Protein AF-A0A9D6JBA9-F1 (afdb_monomer_lite)

Radius of gyration: 21.26 Å; chains: 1; bounding box: 35×34×55 Å

Structure (mmCIF, N/CA/C/O backbone):
data_AF-A0A9D6JBA9-F1
#
_entry.id   AF-A0A9D6JBA9-F1
#
loop_
_atom_site.group_PDB
_atom_site.id
_atom_site.type_symbol
_atom_site.label_atom_id
_atom_site.label_alt_id
_atom_site.label_comp_id
_atom_site.label_asym_id
_atom_site.label_entity_id
_atom_site.label_seq_id
_atom_site.pdbx_PDB_ins_code
_atom_site.Cartn_x
_atom_site.Cartn_y
_atom_site.Cartn_z
_atom_site.occupancy
_atom_site.B_iso_or_equiv
_atom_site.auth_seq_id
_atom_site.auth_comp_id
_atom_site.auth_asym_id
_atom_site.auth_atom_id
_atom_site.pdbx_PDB_model_num
ATOM 1 N N . MET A 1 1 ? -9.030 -18.982 -8.174 1.00 50.75 1 MET A N 1
ATOM 2 C CA . MET A 1 1 ? -8.032 -17.913 -7.948 1.00 50.75 1 MET A CA 1
ATOM 3 C C . MET A 1 1 ? -7.287 -17.732 -9.251 1.00 50.75 1 MET A C 1
ATOM 5 O O . MET A 1 1 ? -6.287 -18.405 -9.482 1.00 50.75 1 MET A O 1
ATOM 9 N N . ASP A 1 2 ? -7.822 -16.882 -10.122 1.00 57.91 2 ASP A N 1
ATOM 10 C CA . ASP A 1 2 ? -7.213 -16.601 -11.417 1.00 57.91 2 ASP A CA 1
ATOM 11 C C . ASP A 1 2 ? -5.912 -15.832 -11.203 1.00 57.91 2 ASP A C 1
ATOM 13 O O . ASP A 1 2 ? -5.892 -14.689 -10.747 1.00 57.91 2 ASP A O 1
ATOM 17 N N . TYR A 1 3 ? -4.799 -16.507 -11.465 1.00 63.72 3 TYR A N 1
ATOM 18 C CA . TYR A 1 3 ? -3.466 -15.943 -11.359 1.00 63.72 3 TYR A CA 1
ATOM 19 C C . TYR A 1 3 ? -3.001 -15.535 -12.750 1.00 63.72 3 TYR A C 1
ATOM 21 O O . TYR A 1 3 ? -2.851 -16.385 -13.626 1.00 63.72 3 TYR A O 1
ATOM 29 N N . LEU A 1 4 ? -2.726 -14.245 -12.954 1.00 65.75 4 LEU A N 1
ATOM 30 C CA . LEU A 1 4 ? -2.023 -13.812 -14.156 1.00 65.75 4 LEU A CA 1
ATOM 31 C C . LEU A 1 4 ? -0.575 -14.311 -14.075 1.00 65.75 4 LEU A C 1
ATOM 33 O O . LEU A 1 4 ? 0.166 -13.898 -13.176 1.00 65.75 4 LEU A O 1
ATOM 37 N N . PRO A 1 5 ? -0.135 -15.191 -14.991 1.00 69.00 5 PRO A N 1
ATOM 38 C CA . PRO A 1 5 ? 1.200 -15.746 -14.906 1.00 69.00 5 PRO A CA 1
ATOM 39 C C . PRO A 1 5 ? 2.242 -14.639 -15.082 1.00 69.00 5 PRO A C 1
ATOM 41 O O . PRO A 1 5 ? 2.221 -13.881 -16.055 1.00 69.00 5 PRO A O 1
ATOM 44 N N . ARG A 1 6 ? 3.207 -14.579 -14.151 1.00 66.00 6 ARG A N 1
ATOM 45 C CA . ARG A 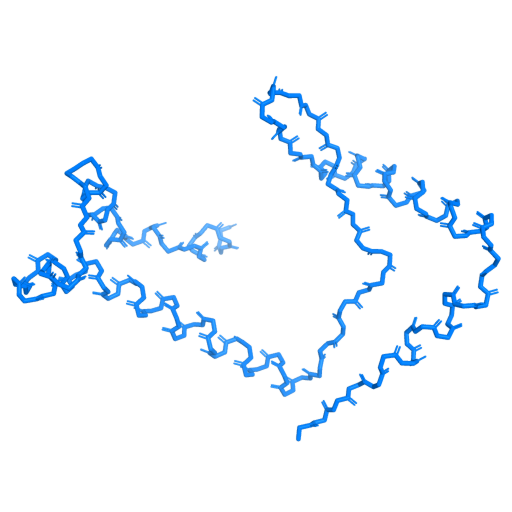1 6 ? 4.330 -13.616 -14.169 1.00 66.00 6 ARG A CA 1
ATOM 46 C C . ARG A 1 6 ? 5.050 -13.556 -15.520 1.00 66.00 6 ARG A C 1
ATOM 48 O O . ARG A 1 6 ? 5.523 -12.485 -15.903 1.00 66.00 6 ARG A O 1
ATOM 55 N N . SER A 1 7 ? 5.057 -14.672 -16.250 1.00 70.75 7 SER A N 1
ATOM 56 C CA . SER A 1 7 ? 5.661 -14.829 -17.572 1.00 70.75 7 SER A CA 1
ATOM 57 C C . SER A 1 7 ? 5.108 -13.874 -18.639 1.00 70.75 7 SER A C 1
ATOM 59 O O . SER A 1 7 ? 5.870 -13.481 -19.524 1.00 70.75 7 SER A O 1
ATOM 61 N N . LEU A 1 8 ? 3.841 -13.444 -18.556 1.00 73.31 8 LEU A N 1
ATOM 62 C CA . LEU A 1 8 ? 3.249 -12.490 -19.509 1.00 73.31 8 LEU A CA 1
ATOM 63 C C . LEU A 1 8 ? 3.937 -11.124 -19.463 1.00 73.31 8 LEU A C 1
ATOM 65 O O . LEU A 1 8 ? 4.165 -10.504 -20.497 1.00 73.31 8 LEU A O 1
ATOM 69 N N . LEU A 1 9 ? 4.319 -10.691 -18.266 1.00 73.38 9 LEU A N 1
ATOM 70 C CA . LEU A 1 9 ? 4.962 -9.401 -18.036 1.00 73.38 9 LEU A CA 1
ATOM 71 C C . LEU A 1 9 ? 6.494 -9.497 -18.076 1.00 73.38 9 LEU A C 1
ATOM 73 O O . LEU A 1 9 ? 7.171 -8.499 -18.303 1.00 73.38 9 LEU A O 1
ATOM 77 N N . ASP A 1 10 ? 7.052 -10.694 -17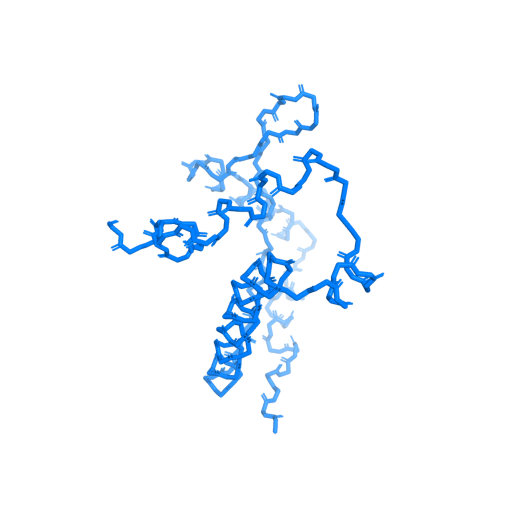.872 1.00 78.31 10 ASP A N 1
ATOM 78 C CA . ASP A 1 10 ? 8.498 -10.923 -17.962 1.00 78.31 10 ASP A CA 1
ATOM 79 C C . ASP A 1 10 ? 8.974 -11.050 -19.409 1.00 78.31 10 ASP A C 1
ATOM 81 O O . ASP A 1 10 ? 10.105 -10.682 -19.713 1.00 78.31 10 ASP A O 1
ATOM 85 N N . ARG A 1 11 ? 8.135 -11.565 -20.318 1.00 80.25 11 ARG A N 1
ATOM 86 C CA . ARG A 1 11 ? 8.498 -11.764 -21.731 1.00 80.25 11 ARG A CA 1
ATOM 87 C C . ARG A 1 11 ? 8.985 -10.480 -22.418 1.00 80.25 11 ARG A C 1
ATOM 89 O O . ARG A 1 11 ? 10.049 -10.541 -23.031 1.00 80.25 11 ARG A O 1
ATOM 96 N N . PRO A 1 12 ? 8.287 -9.332 -22.327 1.00 81.00 12 PRO A N 1
ATOM 97 C CA . PRO A 1 12 ? 8.764 -8.085 -22.922 1.00 81.00 12 PRO A CA 1
ATOM 98 C C . PRO A 1 12 ? 10.091 -7.614 -22.322 1.00 81.00 12 PRO A C 1
ATOM 100 O O . PRO A 1 12 ? 10.981 -7.213 -23.061 1.00 81.00 12 PRO A O 1
ATOM 103 N N . LEU A 1 13 ? 10.255 -7.721 -20.999 1.00 80.94 13 LEU A N 1
ATOM 104 C CA . LEU A 1 13 ? 11.474 -7.287 -20.311 1.00 80.94 13 LEU A CA 1
ATOM 105 C C . LEU A 1 13 ? 12.671 -8.192 -20.616 1.00 80.94 13 LEU A C 1
ATOM 107 O O . LEU A 1 13 ? 13.769 -7.692 -20.818 1.00 80.94 13 LEU A O 1
ATOM 111 N N . ARG A 1 14 ? 12.465 -9.509 -20.722 1.00 82.69 14 ARG A N 1
ATOM 112 C CA . ARG A 1 14 ? 13.508 -10.477 -21.108 1.00 82.69 14 ARG A CA 1
ATOM 113 C C . ARG A 1 14 ? 13.976 -10.314 -22.552 1.00 82.69 14 ARG A C 1
ATOM 115 O O . ARG A 1 14 ? 15.081 -10.730 -22.872 1.00 82.69 14 ARG A O 1
ATOM 122 N N . ARG A 1 15 ? 13.138 -9.745 -23.425 1.00 86.06 15 ARG A N 1
ATOM 123 C CA . ARG A 1 15 ? 13.518 -9.410 -24.806 1.00 86.06 15 ARG A CA 1
ATOM 124 C C . ARG A 1 15 ? 14.416 -8.176 -24.882 1.00 86.06 15 ARG A C 1
ATOM 126 O O . ARG A 1 15 ? 15.059 -7.973 -25.906 1.00 86.06 15 ARG A O 1
ATOM 133 N N . LEU A 1 16 ? 14.460 -7.354 -23.833 1.00 85.19 16 LEU A N 1
ATOM 134 C CA . LEU A 1 16 ? 15.370 -6.219 -23.767 1.00 85.19 16 LEU A CA 1
ATOM 135 C C . LEU A 1 16 ? 16.764 -6.702 -23.359 1.00 85.19 16 LEU A C 1
ATOM 137 O O . LEU A 1 16 ? 16.929 -7.426 -22.378 1.00 85.19 16 LEU A O 1
ATOM 141 N N . GLY A 1 17 ? 17.782 -6.263 -24.096 1.00 88.38 17 GLY A N 1
ATOM 142 C CA . GLY A 1 17 ? 19.169 -6.409 -23.665 1.00 88.38 17 GLY A CA 1
ATOM 143 C C . GLY A 1 17 ? 19.466 -5.557 -22.424 1.00 88.38 17 GLY A C 1
ATOM 144 O O . GLY A 1 17 ? 18.743 -4.609 -22.110 1.00 88.38 17 GLY A O 1
ATOM 145 N N . ARG A 1 18 ? 20.575 -5.857 -21.736 1.00 89.50 18 ARG A N 1
ATOM 146 C CA . ARG A 1 18 ? 20.989 -5.155 -20.506 1.00 89.50 18 ARG A CA 1
ATOM 147 C C . ARG A 1 18 ? 21.057 -3.632 -20.672 1.00 89.50 18 ARG A C 1
ATOM 149 O O . ARG A 1 18 ? 20.588 -2.919 -19.793 1.00 89.50 18 ARG A O 1
ATOM 156 N N . ALA A 1 19 ? 21.611 -3.148 -21.785 1.00 93.00 19 ALA A N 1
ATOM 157 C CA . ALA A 1 19 ? 21.714 -1.714 -22.068 1.00 93.00 19 ALA A CA 1
ATOM 158 C C . ALA A 1 19 ? 20.327 -1.052 -22.140 1.00 93.00 19 ALA A C 1
ATOM 160 O O . ALA A 1 19 ? 20.045 -0.129 -21.385 1.00 93.00 19 ALA A O 1
ATOM 161 N N . ALA A 1 20 ? 19.416 -1.622 -22.932 1.00 91.12 20 ALA A N 1
ATOM 162 C CA . ALA A 1 20 ? 18.053 -1.114 -23.060 1.00 91.12 20 ALA A CA 1
ATOM 163 C C . ALA A 1 20 ? 17.281 -1.129 -21.728 1.00 91.12 20 ALA A C 1
ATOM 165 O O . ALA A 1 20 ? 16.459 -0.250 -21.483 1.00 91.12 20 ALA A O 1
ATOM 166 N N . LEU A 1 21 ? 17.535 -2.105 -20.848 1.00 89.31 21 LEU A N 1
ATOM 167 C CA . LEU A 1 21 ? 16.921 -2.136 -19.518 1.00 89.31 21 LEU A CA 1
ATOM 168 C C . LEU A 1 21 ? 17.433 -0.995 -18.624 1.00 89.31 21 LEU A C 1
ATOM 170 O O . LEU A 1 21 ? 16.635 -0.352 -17.942 1.00 89.31 21 LEU A O 1
ATOM 174 N N . LEU A 1 22 ? 18.742 -0.727 -18.646 1.00 90.56 22 LEU A N 1
ATOM 175 C CA . LEU A 1 22 ? 19.350 0.385 -17.909 1.00 90.56 22 LEU A CA 1
ATOM 176 C C . LEU A 1 22 ? 18.823 1.735 -18.403 1.00 90.56 22 LEU A C 1
ATOM 178 O O . LEU A 1 22 ? 18.444 2.574 -17.587 1.00 90.56 22 LEU A O 1
ATOM 182 N N . ASP A 1 23 ? 18.697 1.910 -19.718 1.00 93.44 23 ASP A N 1
ATOM 183 C CA . ASP A 1 23 ? 18.143 3.134 -20.301 1.00 93.44 23 ASP A CA 1
ATOM 184 C C . ASP A 1 23 ? 16.702 3.374 -19.835 1.00 93.44 23 ASP A C 1
ATOM 186 O O . ASP A 1 23 ? 16.327 4.492 -19.479 1.00 93.44 23 ASP A O 1
ATOM 190 N N . ARG A 1 24 ? 15.888 2.312 -19.755 1.00 90.81 24 ARG A N 1
ATOM 191 C CA . ARG A 1 24 ? 14.514 2.402 -19.237 1.00 90.81 24 ARG A CA 1
ATOM 192 C C . ARG A 1 24 ? 14.471 2.723 -17.745 1.00 90.81 24 ARG A C 1
ATOM 194 O O . ARG A 1 24 ? 13.614 3.507 -17.341 1.00 90.81 24 ARG A O 1
ATOM 201 N N . LEU A 1 25 ? 15.388 2.177 -16.941 1.00 89.25 25 LEU A N 1
ATOM 202 C CA . LEU A 1 25 ? 15.526 2.538 -15.523 1.00 89.25 25 LEU A CA 1
ATOM 203 C C . LEU A 1 25 ? 15.860 4.023 -15.355 1.00 89.25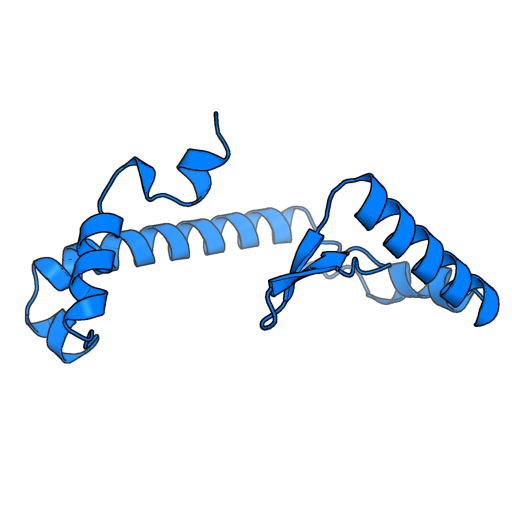 25 LEU A C 1
ATOM 205 O O . LEU A 1 25 ? 15.232 4.706 -14.546 1.00 89.25 25 LEU A O 1
ATOM 209 N N . HIS A 1 26 ? 16.810 4.539 -16.136 1.00 90.88 26 HIS A N 1
ATOM 210 C CA . HIS A 1 26 ? 17.178 5.954 -16.101 1.00 90.88 26 HIS A CA 1
ATOM 211 C C . HIS A 1 26 ? 16.024 6.855 -16.543 1.00 90.88 26 HIS A C 1
ATOM 213 O O . HIS A 1 26 ? 15.705 7.819 -15.849 1.00 90.88 26 HIS A O 1
ATOM 219 N N . ALA A 1 27 ? 15.339 6.503 -17.634 1.00 91.12 27 ALA A N 1
ATOM 220 C CA . ALA A 1 27 ? 14.177 7.245 -18.112 1.00 91.12 27 ALA A CA 1
ATOM 221 C C . ALA A 1 27 ? 13.045 7.286 -17.071 1.00 91.12 27 ALA A C 1
ATOM 223 O O . ALA A 1 27 ? 12.436 8.333 -16.860 1.00 91.12 27 ALA A O 1
ATOM 224 N N . MET A 1 28 ? 12.784 6.173 -16.378 1.00 90.06 28 MET A N 1
ATOM 225 C CA . MET A 1 28 ? 11.774 6.122 -15.317 1.00 90.06 28 MET A CA 1
ATOM 226 C C . MET A 1 28 ? 12.149 6.965 -14.101 1.00 90.06 28 MET A C 1
ATOM 228 O O . MET A 1 28 ? 11.289 7.672 -13.582 1.00 90.06 28 MET A O 1
ATOM 232 N N . ARG A 1 29 ? 13.418 6.951 -13.675 1.00 88.69 29 ARG A N 1
ATOM 233 C CA . ARG A 1 29 ? 13.901 7.826 -12.594 1.00 88.69 29 ARG A CA 1
ATOM 234 C C . ARG A 1 29 ? 13.785 9.305 -12.963 1.00 88.69 29 ARG A C 1
ATOM 236 O O . ARG A 1 29 ? 13.302 10.089 -12.154 1.00 88.69 29 ARG A O 1
ATOM 243 N N . ALA A 1 30 ? 14.162 9.676 -14.186 1.00 89.12 30 ALA A N 1
ATOM 244 C CA . ALA A 1 30 ? 14.021 11.048 -14.669 1.00 89.12 30 ALA A CA 1
ATOM 245 C C . ALA A 1 30 ? 12.546 11.482 -14.712 1.00 89.12 30 ALA A C 1
ATOM 247 O O . ALA A 1 30 ? 12.203 12.575 -14.268 1.00 89.12 30 ALA A O 1
ATOM 248 N N . LEU A 1 31 ? 11.650 10.606 -15.182 1.00 90.19 31 LEU A N 1
ATOM 249 C CA . LEU A 1 31 ? 10.214 10.880 -15.189 1.00 90.19 31 LEU A CA 1
ATOM 250 C C . LEU A 1 31 ? 9.648 11.029 -13.770 1.00 90.19 31 LEU A C 1
ATOM 252 O O . LEU A 1 31 ? 8.839 11.924 -13.539 1.00 90.19 31 LEU A O 1
ATOM 256 N N . ALA A 1 32 ? 10.064 10.175 -12.831 1.00 88.88 32 ALA A N 1
ATOM 257 C CA . ALA A 1 32 ? 9.668 10.267 -11.427 1.00 88.88 32 ALA A CA 1
ATOM 258 C C . ALA A 1 32 ? 10.045 11.636 -10.842 1.00 88.88 32 ALA A C 1
ATOM 260 O O . ALA A 1 32 ? 9.218 12.282 -10.198 1.00 88.88 32 ALA A O 1
ATOM 261 N N . ASP A 1 33 ? 11.256 12.108 -11.144 1.00 87.00 33 ASP A N 1
ATOM 262 C CA . ASP A 1 33 ? 11.751 13.401 -10.683 1.00 87.00 33 ASP A CA 1
ATOM 263 C C . ASP A 1 33 ? 10.942 14.578 -11.254 1.00 87.00 33 ASP A C 1
ATOM 265 O O . ASP A 1 33 ? 10.457 15.423 -10.501 1.00 87.00 33 ASP A O 1
ATOM 269 N N . VAL A 1 34 ? 10.694 14.579 -12.570 1.00 89.94 34 VAL A N 1
ATOM 270 C CA . VAL A 1 34 ? 9.868 15.596 -13.252 1.00 89.94 34 VAL A CA 1
ATOM 271 C C . VAL A 1 34 ? 8.430 15.609 -12.726 1.00 89.94 34 VAL A C 1
ATOM 273 O O . VAL A 1 34 ? 7.802 16.663 -12.651 1.00 89.94 34 VAL A O 1
ATOM 276 N N . ARG A 1 35 ? 7.888 14.447 -12.344 1.00 90.00 35 ARG A N 1
ATOM 277 C CA . ARG A 1 35 ? 6.537 14.316 -11.776 1.00 90.00 35 ARG A CA 1
ATOM 278 C C . ARG A 1 35 ? 6.474 14.607 -10.275 1.00 90.00 35 ARG A C 1
ATOM 280 O O . ARG A 1 35 ? 5.414 14.426 -9.683 1.00 90.00 35 ARG A O 1
ATOM 287 N N . GLY A 1 36 ? 7.575 15.044 -9.662 1.00 91.00 36 GLY A N 1
ATOM 288 C CA . GLY A 1 36 ? 7.620 15.383 -8.241 1.00 91.00 36 GLY A CA 1
ATOM 289 C C . GLY A 1 36 ? 7.505 14.174 -7.313 1.00 91.00 36 GLY A C 1
ATOM 290 O O . GLY A 1 36 ? 7.187 14.339 -6.138 1.00 91.00 36 GLY A O 1
ATOM 291 N N . MET A 1 37 ? 7.770 12.960 -7.804 1.00 90.62 37 MET A N 1
ATOM 292 C CA . MET A 1 37 ? 7.796 11.754 -6.975 1.00 90.62 37 MET A CA 1
ATOM 293 C C . MET A 1 37 ? 9.097 11.723 -6.175 1.00 90.62 37 MET A C 1
ATOM 295 O O . MET A 1 37 ? 10.052 11.035 -6.532 1.00 90.62 37 MET A O 1
ATOM 299 N N . ARG A 1 38 ? 9.146 12.521 -5.109 1.00 91.94 38 ARG A N 1
ATOM 300 C CA . ARG A 1 38 ? 10.311 12.692 -4.240 1.00 91.94 38 ARG A CA 1
ATOM 301 C C . ARG A 1 38 ? 9.969 12.335 -2.797 1.00 91.94 38 ARG A C 1
ATOM 303 O O . ARG A 1 38 ? 8.854 12.572 -2.344 1.00 91.94 38 ARG A O 1
ATOM 310 N N . TYR A 1 39 ? 10.943 11.802 -2.073 1.00 91.44 39 TYR A N 1
ATOM 311 C CA . TYR A 1 39 ? 10.889 11.598 -0.626 1.00 91.44 39 TYR A CA 1
ATOM 312 C C . TYR A 1 39 ? 12.139 12.201 0.029 1.00 91.44 39 TYR A C 1
ATOM 314 O O . TYR A 1 39 ? 13.137 12.445 -0.652 1.00 91.44 39 TYR A O 1
ATOM 322 N N . LEU A 1 40 ? 12.079 12.472 1.332 1.00 93.25 40 LEU A N 1
ATOM 323 C CA . LEU A 1 40 ? 13.252 12.865 2.115 1.00 93.25 40 LEU A CA 1
ATOM 324 C C . LEU A 1 40 ? 13.873 11.609 2.724 1.00 93.25 40 LEU A C 1
ATOM 326 O O . LEU A 1 40 ? 13.162 10.820 3.344 1.00 93.25 40 LEU A O 1
ATOM 330 N N . ASP A 1 41 ? 15.175 11.412 2.516 1.00 92.31 41 ASP A N 1
ATOM 331 C CA . ASP A 1 41 ? 15.916 10.355 3.208 1.00 92.31 41 ASP A CA 1
ATOM 332 C C . ASP A 1 41 ? 16.155 10.709 4.687 1.00 92.31 41 ASP A C 1
ATOM 334 O O . ASP A 1 41 ? 15.855 11.817 5.133 1.00 92.31 41 ASP A O 1
ATOM 338 N N . ASP A 1 42 ? 16.723 9.776 5.452 1.00 93.06 42 ASP A N 1
ATOM 339 C CA . ASP A 1 42 ? 16.990 9.969 6.886 1.00 93.06 42 ASP A CA 1
ATOM 340 C C . ASP A 1 42 ? 17.959 11.133 7.173 1.00 93.06 42 ASP A C 1
ATOM 342 O O . ASP A 1 42 ? 18.004 11.650 8.287 1.00 93.06 42 ASP A O 1
ATOM 346 N N . ALA A 1 43 ? 18.722 11.577 6.168 1.00 95.94 43 ALA A N 1
ATOM 347 C CA . ALA A 1 43 ? 19.597 12.746 6.242 1.00 95.94 43 ALA A CA 1
ATOM 348 C C . ALA A 1 43 ? 18.909 14.038 5.752 1.00 95.94 43 ALA A C 1
ATOM 350 O O . ALA A 1 43 ? 19.572 15.060 5.576 1.00 95.94 43 ALA A O 1
ATOM 351 N N . GLY A 1 44 ? 17.598 14.001 5.494 1.00 93.38 44 GLY A N 1
ATOM 352 C CA . GLY A 1 44 ? 16.800 15.137 5.038 1.00 93.38 44 GLY A CA 1
ATOM 353 C C . GLY A 1 44 ? 17.001 15.506 3.567 1.00 93.38 44 GLY A C 1
ATOM 354 O O . GLY A 1 44 ? 16.608 16.596 3.153 1.00 93.38 44 GLY A O 1
ATOM 355 N N . ARG A 1 45 ? 17.616 14.640 2.753 1.00 95.00 45 ARG A N 1
ATOM 356 C CA . ARG A 1 45 ? 17.884 14.933 1.337 1.00 95.00 45 ARG A CA 1
ATOM 357 C C . ARG A 1 45 ? 16.741 14.454 0.457 1.00 95.00 45 ARG A C 1
ATOM 359 O O . ARG A 1 45 ? 16.292 13.316 0.582 1.00 95.00 45 ARG A O 1
ATOM 366 N N . ALA A 1 46 ? 16.336 15.294 -0.493 1.00 91.81 46 ALA A N 1
ATOM 367 C CA . ALA A 1 46 ? 15.361 14.916 -1.506 1.00 91.81 46 ALA A CA 1
ATOM 368 C C . ALA A 1 46 ? 15.934 13.841 -2.443 1.00 91.81 46 ALA A C 1
ATOM 370 O O . ALA A 1 46 ? 16.986 14.028 -3.056 1.00 91.81 46 ALA A O 1
ATOM 371 N N . ARG A 1 47 ? 15.218 12.725 -2.575 1.00 91.06 47 ARG A N 1
ATOM 372 C CA . ARG A 1 47 ? 15.522 11.629 -3.499 1.00 91.06 47 ARG A CA 1
ATOM 373 C C . ARG A 1 47 ? 14.295 11.293 -4.333 1.00 91.06 47 ARG A C 1
ATOM 375 O O . ARG A 1 47 ? 13.177 11.342 -3.827 1.00 91.06 47 ARG A O 1
ATOM 382 N N . ALA A 1 48 ? 14.498 10.930 -5.597 1.00 90.62 48 ALA A N 1
ATOM 383 C CA . ALA A 1 48 ? 13.419 10.417 -6.434 1.00 90.62 48 ALA A CA 1
ATOM 384 C C . ALA A 1 48 ? 12.971 9.035 -5.931 1.00 90.62 48 ALA A C 1
ATOM 386 O O . ALA A 1 48 ? 13.802 8.189 -5.596 1.00 90.62 48 ALA A O 1
ATOM 387 N N . ILE A 1 49 ? 11.660 8.809 -5.882 1.00 89.75 49 ILE A N 1
ATOM 388 C CA . ILE A 1 49 ? 11.073 7.513 -5.544 1.00 89.75 49 ILE A CA 1
ATOM 389 C C . ILE A 1 49 ? 11.385 6.534 -6.678 1.00 89.75 49 ILE A C 1
ATOM 391 O O . ILE A 1 49 ? 11.147 6.822 -7.853 1.00 89.75 49 ILE A O 1
ATOM 395 N N . GLU A 1 50 ? 11.909 5.360 -6.332 1.00 87.62 50 GLU A N 1
ATOM 396 C CA . GLU A 1 50 ? 12.165 4.314 -7.315 1.00 87.62 50 GLU A CA 1
ATOM 397 C C . GLU A 1 50 ? 10.857 3.642 -7.737 1.00 87.62 50 GLU A C 1
ATOM 399 O O . GLU A 1 50 ? 10.169 3.003 -6.941 1.00 87.62 50 GLU A O 1
ATOM 404 N N . ILE A 1 51 ? 10.516 3.779 -9.018 1.00 85.81 51 ILE A N 1
ATOM 405 C CA . ILE A 1 51 ? 9.328 3.161 -9.604 1.00 85.81 51 ILE A CA 1
ATOM 406 C C . ILE A 1 51 ? 9.734 1.837 -10.245 1.00 85.81 51 ILE A C 1
ATOM 408 O O . ILE A 1 51 ? 10.669 1.774 -11.047 1.00 85.81 51 ILE A O 1
ATOM 412 N N . ALA A 1 52 ? 9.006 0.771 -9.921 1.00 84.81 52 ALA A N 1
ATOM 413 C CA . ALA A 1 52 ? 9.189 -0.513 -10.578 1.00 84.81 52 ALA A CA 1
ATOM 414 C C . ALA A 1 52 ? 8.889 -0.396 -12.083 1.00 84.81 52 ALA A C 1
ATOM 416 O O . ALA A 1 52 ? 7.817 0.054 -12.479 1.00 84.81 52 ALA A O 1
ATOM 417 N N . LEU A 1 53 ? 9.800 -0.887 -12.930 1.00 83.81 53 LEU A N 1
ATOM 418 C CA . LEU A 1 53 ? 9.602 -0.918 -14.390 1.00 83.81 53 LEU A CA 1
ATOM 419 C C . LEU A 1 53 ? 8.420 -1.783 -14.836 1.00 83.81 53 LEU A C 1
ATOM 421 O O . LEU A 1 53 ? 7.937 -1.657 -15.960 1.00 83.81 53 LEU A O 1
ATOM 425 N N . LYS A 1 54 ? 8.003 -2.710 -13.976 1.00 83.44 54 LYS A N 1
ATOM 426 C CA . LYS A 1 54 ? 6.934 -3.660 -14.234 1.00 83.44 54 LYS A CA 1
ATOM 427 C C . LYS A 1 54 ? 5.792 -3.400 -13.257 1.00 83.44 54 LYS A C 1
ATOM 429 O O . LYS A 1 54 ? 6.014 -3.539 -12.051 1.00 83.44 54 LYS A O 1
ATOM 434 N N . PRO A 1 55 ? 4.576 -3.102 -13.742 1.00 81.81 55 PRO A N 1
ATOM 435 C CA . PRO A 1 55 ? 3.430 -2.977 -12.863 1.00 81.81 55 PRO A CA 1
ATOM 436 C C . PRO A 1 55 ? 3.084 -4.334 -12.250 1.00 81.81 55 PRO A C 1
ATOM 438 O O . PRO A 1 55 ? 3.273 -5.395 -12.857 1.00 81.81 55 PRO A O 1
ATOM 441 N N . TRP A 1 56 ? 2.543 -4.293 -11.041 1.00 81.12 56 TRP A N 1
ATOM 442 C CA . TRP A 1 56 ? 1.887 -5.450 -10.453 1.00 81.12 56 TRP A CA 1
ATOM 443 C C . TRP A 1 56 ? 0.471 -5.487 -11.004 1.00 81.12 56 TRP A C 1
ATOM 445 O O . TRP A 1 56 ? -0.302 -4.556 -10.797 1.00 81.12 56 TRP A O 1
ATOM 455 N N . VAL A 1 57 ? 0.157 -6.534 -11.761 1.00 82.88 57 VAL A N 1
ATOM 456 C CA . VAL A 1 57 ? -1.160 -6.676 -12.378 1.00 82.88 57 VAL A CA 1
ATOM 457 C C . VAL A 1 57 ? -2.001 -7.591 -11.507 1.00 82.88 57 VAL A C 1
ATOM 459 O O . VAL A 1 57 ? -1.581 -8.699 -11.175 1.00 82.88 57 VAL A O 1
ATOM 462 N N . LEU A 1 58 ? -3.179 -7.098 -11.147 1.00 82.81 58 LEU A N 1
ATOM 463 C CA . LEU A 1 58 ? -4.194 -7.819 -10.395 1.00 82.81 58 LEU A CA 1
ATOM 464 C C . LEU A 1 58 ? -5.405 -8.031 -11.304 1.00 82.81 58 LEU A C 1
ATOM 466 O O . LEU A 1 58 ? -5.742 -7.154 -12.100 1.00 82.81 58 LEU A O 1
ATOM 470 N N . THR A 1 59 ? -6.053 -9.189 -11.199 1.00 86.06 59 THR A N 1
ATOM 471 C CA . THR A 1 59 ? -7.359 -9.406 -11.837 1.00 86.06 59 THR A CA 1
ATOM 472 C C . THR A 1 59 ? -8.433 -8.569 -11.137 1.00 86.06 59 THR A C 1
ATOM 474 O O . THR A 1 59 ? -8.253 -8.139 -9.996 1.00 86.06 59 THR A O 1
ATOM 477 N N . ASN A 1 60 ? -9.582 -8.357 -11.787 1.00 88.31 60 ASN A N 1
ATOM 478 C CA . ASN A 1 60 ? -10.695 -7.631 -11.165 1.00 88.31 60 ASN A CA 1
ATOM 479 C C . ASN A 1 60 ? -11.167 -8.304 -9.868 1.00 88.31 60 ASN A C 1
ATOM 481 O O . ASN A 1 60 ? -11.402 -7.621 -8.876 1.00 88.31 60 ASN A O 1
ATOM 485 N N . GLU A 1 61 ? -11.236 -9.637 -9.839 1.00 88.69 61 GLU A N 1
ATOM 486 C CA . GLU A 1 61 ? -11.577 -10.384 -8.622 1.00 88.69 61 GLU A CA 1
ATOM 487 C C . GLU A 1 61 ? -10.564 -10.131 -7.499 1.00 88.69 61 GLU A C 1
ATOM 489 O O . GLU A 1 61 ? -10.945 -9.854 -6.362 1.00 88.69 61 GLU A O 1
ATOM 494 N N . GLN A 1 62 ? -9.265 -10.153 -7.819 1.00 86.50 62 GLN A N 1
ATOM 495 C CA . GLN A 1 62 ? -8.204 -9.861 -6.853 1.00 86.50 62 GLN A CA 1
ATOM 496 C C . GLN A 1 62 ? -8.277 -8.421 -6.340 1.00 86.50 62 GLN A C 1
ATOM 498 O O . GLN A 1 62 ? -8.069 -8.197 -5.150 1.00 86.50 62 GLN A O 1
ATOM 503 N N . LEU A 1 63 ? -8.599 -7.454 -7.204 1.00 89.06 63 LEU A N 1
ATOM 504 C CA . LEU A 1 63 ? -8.798 -6.059 -6.806 1.00 89.06 63 LEU A CA 1
ATOM 505 C C . LEU A 1 63 ? -9.974 -5.909 -5.837 1.00 89.06 63 LEU A C 1
ATOM 507 O O . LEU A 1 63 ? -9.841 -5.215 -4.829 1.00 89.06 63 LEU A O 1
ATOM 511 N N . VAL A 1 64 ? -11.099 -6.581 -6.099 1.00 90.25 64 VAL A N 1
ATOM 512 C CA . VAL A 1 64 ? -12.276 -6.558 -5.214 1.00 90.25 64 VAL A CA 1
ATOM 513 C C . VAL A 1 64 ? -11.948 -7.173 -3.855 1.00 90.25 64 VAL A C 1
ATOM 515 O O . VAL A 1 64 ? -12.253 -6.575 -2.821 1.00 90.25 64 VAL A O 1
ATOM 518 N N . VAL A 1 65 ? -11.276 -8.326 -3.840 1.00 92.38 65 VAL A N 1
ATOM 519 C CA . VAL A 1 65 ? -10.842 -8.973 -2.594 1.00 92.38 65 VAL A CA 1
ATOM 520 C C . VAL A 1 65 ? -9.874 -8.075 -1.829 1.00 92.38 65 VAL A C 1
ATOM 522 O O . VAL A 1 65 ? -10.070 -7.843 -0.637 1.00 92.38 65 VAL A O 1
ATOM 525 N N . PHE A 1 66 ? -8.864 -7.519 -2.503 1.00 88.94 66 PHE A N 1
ATOM 526 C CA . PHE A 1 66 ? -7.897 -6.619 -1.880 1.00 88.94 66 PHE A CA 1
ATOM 527 C C . PHE A 1 66 ? -8.582 -5.390 -1.279 1.00 88.94 66 PHE A C 1
ATOM 529 O O . PHE A 1 66 ? -8.317 -5.043 -0.130 1.00 88.94 66 PHE A O 1
ATOM 536 N N . HIS A 1 67 ? -9.507 -4.768 -2.015 1.00 88.38 67 HIS A N 1
ATOM 537 C CA . HIS A 1 67 ? -10.288 -3.637 -1.522 1.00 88.38 67 HIS A CA 1
ATOM 538 C C . HIS A 1 67 ? -11.083 -4.004 -0.264 1.00 88.38 67 HIS A C 1
ATOM 540 O O . HIS A 1 67 ? -11.048 -3.268 0.722 1.00 88.38 67 HIS A O 1
ATOM 546 N N . HIS A 1 68 ? -11.769 -5.150 -0.274 1.00 91.62 68 HIS A N 1
ATOM 547 C CA . HIS A 1 68 ? -12.557 -5.598 0.869 1.00 91.62 68 HIS A CA 1
ATOM 548 C C . HIS A 1 68 ? -11.681 -5.855 2.100 1.00 91.62 68 HIS A C 1
ATOM 550 O O . HIS A 1 68 ? -11.979 -5.352 3.181 1.00 91.62 68 HIS A O 1
ATOM 556 N N . VAL A 1 69 ? -10.563 -6.568 1.931 1.00 92.50 69 VAL A N 1
ATOM 557 C CA . VAL A 1 69 ? -9.605 -6.837 3.013 1.00 92.50 69 VAL A CA 1
ATOM 558 C C . VAL A 1 69 ? -9.020 -5.537 3.562 1.00 92.50 69 VAL A C 1
ATOM 560 O O . VAL A 1 69 ? -9.021 -5.334 4.774 1.00 92.50 69 VAL A O 1
ATOM 563 N N . ALA A 1 70 ? -8.568 -4.632 2.691 1.00 88.94 70 ALA A N 1
ATOM 564 C CA . ALA A 1 70 ? -8.013 -3.346 3.100 1.00 88.94 70 ALA A CA 1
ATOM 565 C C . ALA A 1 70 ? -9.033 -2.519 3.894 1.00 88.94 70 ALA A C 1
ATOM 567 O O . ALA A 1 70 ? -8.686 -1.931 4.919 1.00 88.94 70 ALA A O 1
ATOM 568 N N . ARG A 1 71 ? -10.302 -2.516 3.465 1.00 87.88 71 ARG A N 1
ATOM 569 C CA . ARG A 1 71 ? -11.382 -1.823 4.172 1.00 87.88 71 ARG A CA 1
ATOM 570 C C . ARG A 1 71 ? -11.649 -2.438 5.543 1.00 87.88 71 ARG A C 1
ATOM 572 O O . ARG A 1 71 ? -11.683 -1.705 6.524 1.00 87.88 71 ARG A O 1
ATOM 579 N N . THR A 1 72 ? -11.756 -3.763 5.630 1.00 90.94 72 THR A N 1
ATOM 580 C CA . THR A 1 72 ? -11.962 -4.466 6.905 1.00 90.94 72 THR A CA 1
ATOM 581 C C . THR A 1 72 ? -10.817 -4.206 7.882 1.00 90.94 72 THR A C 1
ATOM 583 O O . THR A 1 72 ? -11.065 -3.936 9.055 1.00 90.94 72 THR A O 1
ATOM 586 N N . LEU A 1 73 ? -9.565 -4.224 7.412 1.00 89.00 73 LEU A N 1
ATOM 587 C CA . LEU A 1 73 ? -8.406 -3.902 8.249 1.00 89.00 73 LEU A CA 1
ATOM 588 C C . LEU A 1 73 ? -8.425 -2.443 8.716 1.00 89.00 73 LEU A C 1
ATOM 590 O O . LEU A 1 73 ? -8.182 -2.179 9.891 1.00 89.00 73 LEU A O 1
ATOM 594 N N . ALA A 1 74 ? -8.745 -1.498 7.830 1.00 84.44 74 ALA A N 1
ATOM 595 C CA . ALA A 1 74 ? -8.859 -0.089 8.193 1.00 84.44 74 ALA A CA 1
ATOM 596 C C . ALA A 1 74 ? -9.960 0.142 9.244 1.00 84.44 74 ALA A C 1
ATOM 598 O O . ALA A 1 74 ? -9.730 0.832 10.239 1.00 84.44 74 ALA A O 1
ATOM 599 N N . ASP A 1 75 ? -11.128 -0.476 9.065 1.00 85.50 75 ASP A N 1
ATOM 600 C CA . ASP A 1 75 ? -12.243 -0.392 10.011 1.00 85.50 75 ASP A CA 1
ATOM 601 C C . ASP A 1 75 ? -11.886 -1.033 11.362 1.00 85.50 75 ASP A C 1
ATOM 603 O O . ASP A 1 75 ? -12.174 -0.458 12.415 1.00 85.50 75 ASP A O 1
ATOM 607 N N . ALA A 1 76 ? -11.193 -2.177 11.352 1.00 86.19 76 ALA A N 1
ATOM 608 C CA . ALA A 1 76 ? -10.712 -2.840 12.561 1.00 86.19 76 ALA A CA 1
ATOM 609 C C . ALA A 1 76 ? -9.690 -1.983 13.326 1.00 86.19 76 ALA A C 1
ATOM 611 O O . ALA A 1 76 ? -9.795 -1.847 14.545 1.00 86.19 76 ALA A O 1
ATOM 612 N N . LEU A 1 77 ? -8.743 -1.349 12.626 1.00 83.44 77 LEU A N 1
ATOM 613 C CA . LEU A 1 77 ? -7.768 -0.438 13.237 1.00 83.44 77 LEU A CA 1
ATOM 614 C C . LEU A 1 77 ? -8.445 0.790 13.864 1.00 83.44 77 LEU A C 1
ATOM 616 O O . LEU A 1 77 ? -8.094 1.193 14.974 1.00 83.44 77 LEU A O 1
ATOM 620 N N . LEU A 1 78 ? -9.463 1.354 13.208 1.00 81.00 78 LEU A N 1
ATOM 621 C CA . LEU A 1 78 ? -10.258 2.452 13.771 1.00 81.00 78 LEU A CA 1
ATOM 622 C C . LEU A 1 78 ? -11.065 2.008 15.000 1.00 81.00 78 LEU A C 1
ATOM 624 O O . LEU A 1 78 ? -11.194 2.757 15.974 1.00 81.00 78 LEU A O 1
ATOM 628 N N . ALA A 1 79 ? -11.611 0.791 14.976 1.00 85.25 79 ALA A N 1
ATOM 629 C CA . ALA A 1 79 ? -12.324 0.221 16.112 1.00 85.25 79 ALA A CA 1
ATOM 630 C C . ALA A 1 79 ? -11.386 -0.049 17.297 1.00 85.25 79 ALA A C 1
ATOM 632 O O . ALA A 1 79 ? -11.774 0.202 18.440 1.00 85.25 79 ALA A O 1
ATOM 633 N N . LEU A 1 80 ? -10.147 -0.482 17.039 1.00 85.88 80 LEU A N 1
ATOM 634 C CA . LEU A 1 80 ? -9.150 -0.771 18.069 1.00 85.88 80 LEU A CA 1
ATOM 635 C C . LEU A 1 80 ? -8.888 0.440 18.969 1.00 85.88 80 LEU A C 1
ATOM 637 O O . LEU A 1 80 ? -8.869 0.286 20.185 1.00 85.88 80 LEU A O 1
ATOM 641 N N . ALA A 1 81 ? -8.777 1.647 18.409 1.00 82.69 81 ALA A N 1
ATOM 642 C CA . ALA A 1 81 ? -8.601 2.865 19.204 1.00 82.69 81 ALA A CA 1
ATOM 643 C C . ALA A 1 81 ? -9.752 3.079 20.208 1.00 82.69 81 ALA A C 1
ATOM 645 O O . ALA A 1 81 ? -9.529 3.387 21.382 1.00 82.69 81 ALA A O 1
ATOM 646 N N . ARG A 1 82 ? -10.999 2.849 19.771 1.00 82.81 82 ARG A N 1
ATOM 647 C CA . ARG A 1 82 ? -12.191 2.954 20.630 1.00 82.81 82 ARG A CA 1
ATOM 648 C C . ARG A 1 82 ? -12.232 1.849 21.684 1.00 82.81 82 ARG A C 1
ATOM 650 O O . ARG A 1 82 ? -12.599 2.117 22.827 1.00 82.81 82 ARG A O 1
ATOM 657 N N . LEU A 1 83 ? -11.872 0.624 21.304 1.00 87.88 83 LEU A N 1
ATOM 658 C CA . LEU A 1 83 ? -11.837 -0.531 22.201 1.00 87.88 83 LEU A CA 1
ATOM 659 C C . LEU A 1 83 ? -10.755 -0.373 23.271 1.00 87.88 83 LEU A C 1
ATOM 661 O O . LEU A 1 83 ? -11.057 -0.535 24.448 1.00 87.88 83 LEU A O 1
ATOM 665 N N . HIS A 1 84 ? -9.547 0.041 22.891 1.00 87.44 84 HIS A N 1
ATOM 666 C CA . HIS A 1 84 ? -8.451 0.330 23.816 1.00 87.44 84 HIS A CA 1
ATOM 667 C C . HIS A 1 84 ? -8.856 1.386 24.861 1.00 87.44 84 HIS A C 1
ATOM 669 O O . HIS A 1 84 ? -8.606 1.221 26.055 1.00 87.44 84 HIS A O 1
ATOM 675 N N . ALA A 1 85 ? -9.559 2.445 24.440 1.00 82.38 85 ALA A N 1
ATOM 676 C CA . ALA A 1 85 ? -10.041 3.482 25.354 1.00 82.38 85 ALA A CA 1
ATOM 677 C C . ALA A 1 85 ? -11.089 2.968 26.363 1.00 82.38 85 ALA A C 1
ATOM 679 O O . ALA A 1 85 ? -11.103 3.405 27.513 1.00 82.38 85 ALA A O 1
ATOM 680 N N . ARG A 1 86 ? -11.968 2.044 25.954 1.00 86.12 86 ARG A N 1
ATOM 681 C CA . ARG A 1 86 ? -13.143 1.630 26.744 1.00 86.12 86 ARG A CA 1
ATOM 682 C C . ARG A 1 86 ? -12.956 0.338 27.537 1.00 86.12 86 ARG A C 1
ATOM 684 O O . ARG A 1 86 ? -13.571 0.199 28.586 1.00 86.12 86 ARG A O 1
ATOM 691 N N . ALA A 1 87 ? -12.130 -0.592 27.065 1.00 90.69 87 ALA A N 1
ATOM 692 C CA . ALA A 1 87 ? -11.996 -1.929 27.635 1.00 90.69 87 ALA A CA 1
ATOM 693 C C . ALA A 1 87 ? -10.599 -2.132 28.254 1.00 90.69 87 ALA A C 1
ATOM 695 O O . ALA A 1 87 ? -9.621 -2.229 27.511 1.00 90.69 87 ALA A O 1
ATOM 696 N N . PRO A 1 88 ? -10.475 -2.232 29.593 1.00 88.31 88 PRO A N 1
ATOM 697 C CA . PRO A 1 88 ? -9.191 -2.463 30.262 1.00 88.31 88 PRO A CA 1
ATOM 698 C C . PRO A 1 88 ? -8.469 -3.726 29.774 1.00 88.31 88 PRO A C 1
ATOM 700 O O . PRO A 1 88 ? -7.281 -3.662 29.480 1.00 88.31 88 PRO A O 1
ATOM 703 N N . ALA A 1 89 ? -9.205 -4.824 29.560 1.00 92.19 89 ALA A N 1
ATOM 704 C CA . ALA A 1 89 ? -8.653 -6.084 29.050 1.00 92.19 89 ALA A CA 1
ATOM 705 C C . ALA A 1 89 ? -7.940 -5.928 27.691 1.00 92.19 89 ALA A C 1
ATOM 707 O O . ALA A 1 89 ? -6.961 -6.6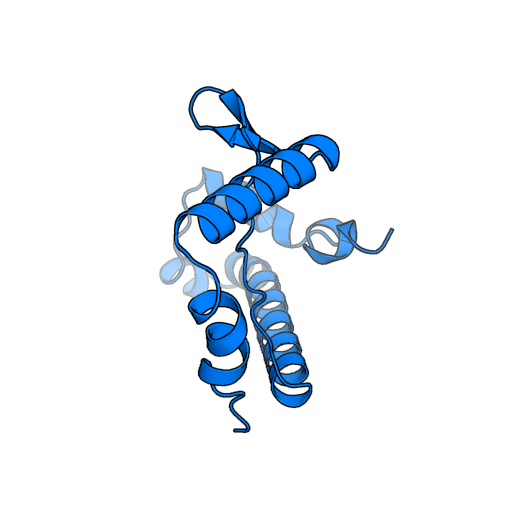11 27.411 1.00 92.19 89 ALA A O 1
ATOM 708 N N . VAL A 1 90 ? -8.384 -4.990 26.844 1.00 88.88 90 VAL A N 1
ATOM 709 C CA . VAL A 1 90 ? -7.720 -4.715 25.559 1.00 88.88 90 VAL A CA 1
ATOM 710 C C . VAL A 1 90 ? -6.369 -4.030 25.769 1.00 88.88 90 VAL A C 1
ATOM 712 O O . VAL A 1 90 ? -5.436 -4.316 25.027 1.00 88.88 90 VAL A O 1
ATOM 715 N N . ARG A 1 91 ? -6.230 -3.175 26.790 1.00 88.25 91 ARG A N 1
ATOM 716 C CA . ARG A 1 91 ? -4.962 -2.495 27.121 1.00 88.25 91 ARG A CA 1
ATOM 717 C C . ARG A 1 91 ? -3.923 -3.452 27.695 1.00 88.25 91 ARG A C 1
ATOM 719 O O . ARG A 1 91 ? -2.728 -3.214 27.572 1.00 88.25 91 ARG A O 1
ATOM 726 N N . GLU A 1 92 ? -4.370 -4.540 28.318 1.00 90.56 92 GLU A N 1
ATOM 727 C CA . GLU A 1 92 ? -3.471 -5.577 28.826 1.00 90.56 92 GLU A CA 1
ATOM 728 C C . GLU A 1 92 ? -2.787 -6.347 27.692 1.00 90.56 92 GLU A C 1
ATOM 730 O O . GLU A 1 92 ? -1.608 -6.687 27.818 1.00 90.56 92 GLU A O 1
ATOM 735 N N . ILE A 1 93 ? -3.516 -6.563 26.589 1.00 91.19 93 ILE A N 1
ATOM 736 C CA . ILE A 1 93 ? -3.056 -7.264 25.382 1.00 91.19 93 ILE A CA 1
ATOM 737 C C . ILE A 1 93 ? -2.289 -6.311 24.458 1.00 91.19 93 ILE A C 1
ATOM 739 O O . ILE A 1 93 ? -1.190 -6.619 24.005 1.00 91.19 93 ILE A O 1
ATOM 743 N N . VAL A 1 94 ? -2.867 -5.143 24.175 1.00 86.50 94 VAL A N 1
ATOM 744 C CA . VAL A 1 94 ? -2.296 -4.114 23.303 1.00 86.50 94 VAL A CA 1
ATOM 745 C C . VAL A 1 94 ? -1.784 -2.991 24.188 1.00 86.50 94 VAL A C 1
ATOM 747 O O . VAL A 1 94 ? -2.470 -1.999 24.415 1.00 86.50 94 VAL A O 1
ATOM 750 N N . ARG A 1 95 ? -0.575 -3.177 24.719 1.00 86.38 95 ARG A N 1
ATOM 751 C CA . ARG A 1 95 ? 0.088 -2.166 25.543 1.00 86.38 95 ARG A CA 1
ATOM 752 C C . ARG A 1 95 ? 0.685 -1.090 24.654 1.00 86.38 95 ARG A C 1
ATOM 754 O O . ARG A 1 95 ? 1.352 -1.386 23.666 1.00 86.38 95 ARG A O 1
ATOM 761 N N . VAL A 1 96 ? 0.452 0.154 25.032 1.00 83.31 96 VAL A N 1
ATOM 762 C CA . VAL A 1 96 ? 0.864 1.329 24.275 1.00 83.31 96 VAL A CA 1
ATOM 763 C C . VAL A 1 96 ? 1.670 2.220 25.205 1.00 83.31 96 VAL A C 1
ATOM 765 O O . VAL A 1 96 ? 1.281 2.439 26.350 1.00 83.31 96 VAL A O 1
ATOM 768 N N . GLU A 1 97 ? 2.796 2.745 24.730 1.00 85.25 97 GLU A N 1
ATOM 769 C CA . GLU A 1 97 ? 3.561 3.716 25.502 1.00 85.25 97 GLU A CA 1
ATOM 770 C C . GLU A 1 97 ? 2.720 4.987 25.744 1.00 85.25 97 GLU A C 1
ATOM 772 O O . GLU A 1 97 ? 2.007 5.425 24.835 1.00 85.25 97 GLU A O 1
ATOM 777 N N . PRO A 1 98 ? 2.821 5.649 26.912 1.00 79.75 98 PRO A N 1
ATOM 778 C CA . PRO A 1 98 ? 1.985 6.813 27.239 1.00 79.75 98 PRO A CA 1
ATOM 779 C C . PRO A 1 98 ? 2.008 7.924 26.175 1.00 79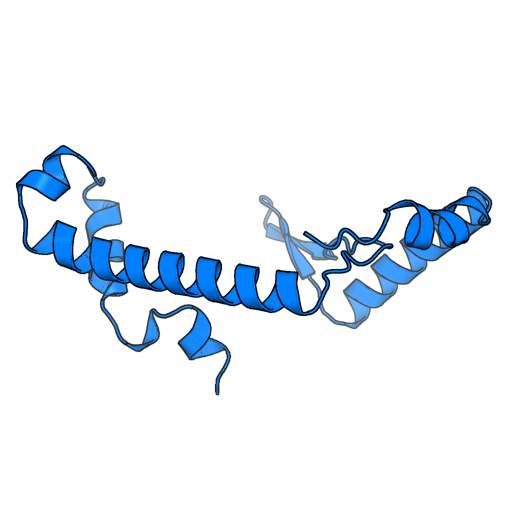.75 98 PRO A C 1
ATOM 781 O O . PRO A 1 98 ? 1.010 8.600 25.916 1.00 79.75 98 PRO A O 1
ATOM 784 N N . GLU A 1 99 ? 3.145 8.102 25.501 1.00 79.44 99 GLU A N 1
ATOM 785 C CA . GLU A 1 99 ? 3.294 9.067 24.413 1.00 79.44 99 GLU A CA 1
ATOM 786 C C . GLU A 1 99 ? 2.449 8.709 23.185 1.00 79.44 99 GLU A C 1
ATOM 788 O O . GLU A 1 99 ? 1.879 9.603 22.552 1.00 79.44 99 GLU A O 1
ATOM 793 N N . ARG A 1 100 ? 2.328 7.412 22.883 1.00 79.50 100 ARG A N 1
ATOM 794 C CA . ARG A 1 100 ? 1.564 6.858 21.760 1.00 79.50 100 ARG A CA 1
ATOM 795 C C . ARG A 1 100 ? 0.064 6.784 22.037 1.00 79.50 100 ARG A C 1
ATOM 797 O O . ARG A 1 100 ? -0.728 6.889 21.100 1.00 79.50 100 ARG A O 1
ATOM 804 N N . GLU A 1 101 ? -0.354 6.735 23.301 1.00 78.25 101 GLU A N 1
ATOM 805 C CA . GLU A 1 101 ? -1.776 6.818 23.667 1.00 78.25 101 GLU A CA 1
ATOM 806 C C . GLU A 1 101 ? -2.429 8.124 23.192 1.00 78.25 101 GLU A C 1
ATOM 808 O O . GLU A 1 101 ? -3.598 8.140 22.795 1.00 78.25 101 GLU A O 1
ATOM 813 N N . ARG A 1 102 ? -1.672 9.233 23.178 1.00 77.62 102 ARG A N 1
ATOM 814 C CA . ARG A 1 102 ? -2.150 10.517 22.637 1.00 77.62 102 ARG A CA 1
ATOM 815 C C . ARG A 1 102 ? -2.546 10.395 21.167 1.00 77.62 102 ARG A C 1
ATOM 817 O O . ARG A 1 102 ? -3.602 10.893 20.792 1.00 77.62 102 ARG A O 1
ATOM 824 N N . TRP A 1 103 ? -1.751 9.685 20.373 1.00 75.50 103 TRP A N 1
ATOM 825 C CA . TRP A 1 103 ? -2.010 9.459 18.952 1.00 75.50 103 TRP A CA 1
ATOM 826 C C . TRP A 1 103 ? -3.212 8.542 18.721 1.00 75.50 103 TRP A C 1
ATOM 828 O O . TRP A 1 103 ? -4.051 8.825 17.868 1.00 75.50 103 TRP A O 1
ATOM 838 N N . LEU A 1 104 ? -3.367 7.494 19.533 1.00 77.62 104 LEU A N 1
ATOM 839 C CA . LEU A 1 104 ? -4.533 6.606 19.465 1.00 77.62 104 LEU A CA 1
ATOM 840 C C . LEU A 1 104 ? -5.851 7.333 19.739 1.00 77.62 104 LEU A C 1
ATOM 842 O O . LEU A 1 104 ? -6.846 7.058 19.074 1.00 77.62 104 LEU A O 1
ATOM 846 N N . ARG A 1 105 ? -5.867 8.311 20.652 1.00 73.19 105 ARG A N 1
ATOM 847 C CA . ARG A 1 105 ? -7.060 9.147 20.872 1.00 73.19 105 ARG A CA 1
ATOM 848 C C . ARG A 1 105 ? -7.446 9.950 19.625 1.00 73.19 105 ARG A C 1
ATOM 850 O O . ARG A 1 105 ? -8.639 10.103 19.351 1.00 73.19 105 ARG A O 1
ATOM 857 N N . LEU A 1 106 ? -6.462 10.398 18.843 1.00 73.38 106 LEU A N 1
ATOM 858 C CA . LEU A 1 106 ? -6.684 11.127 17.589 1.00 73.38 106 LEU A CA 1
ATOM 859 C C . LEU A 1 106 ? -7.210 10.226 16.463 1.00 73.38 106 LEU A C 1
ATOM 861 O O . LEU A 1 106 ? -7.933 10.714 15.599 1.00 73.38 106 LEU A O 1
ATOM 865 N N . ALA A 1 107 ? -6.936 8.917 16.491 1.00 70.31 107 ALA A N 1
ATOM 866 C CA . ALA A 1 107 ? -7.422 7.969 15.480 1.00 70.31 107 ALA A CA 1
ATOM 867 C C . ALA A 1 107 ? -8.961 7.870 15.425 1.00 70.31 107 ALA A C 1
ATOM 869 O O . ALA A 1 107 ? -9.535 7.508 14.401 1.00 70.31 107 ALA A O 1
ATOM 870 N N . SER A 1 108 ? -9.649 8.240 16.509 1.00 67.81 108 SER A N 1
ATOM 871 C CA . SER A 1 108 ? -11.115 8.330 16.563 1.00 67.81 108 SER A CA 1
ATOM 872 C C . SER A 1 108 ? -11.695 9.518 15.783 1.00 67.81 108 SER A C 1
ATOM 874 O O . SER A 1 108 ? -12.914 9.568 15.592 1.00 67.81 108 SER A O 1
ATOM 876 N N . HIS A 1 109 ? -10.862 10.485 15.382 1.00 71.81 109 HIS A N 1
ATOM 877 C CA . HIS A 1 109 ? -11.304 11.712 14.730 1.00 71.81 109 HIS A CA 1
ATOM 878 C C . HIS A 1 109 ? -11.786 11.424 13.293 1.00 71.81 109 HIS A C 1
ATOM 880 O O . HIS A 1 109 ? -11.124 10.682 12.566 1.00 71.81 109 HIS A O 1
ATOM 886 N N . PRO A 1 110 ? -12.900 12.016 12.821 1.00 64.69 110 PRO A N 1
ATOM 887 C CA . PRO A 1 110 ? -13.450 11.731 11.489 1.00 64.69 110 PRO A CA 1
ATOM 888 C C . PRO A 1 110 ? -12.468 11.961 10.327 1.00 64.69 110 PRO A C 1
ATOM 890 O O . PRO A 1 110 ? -12.515 11.248 9.327 1.00 64.69 110 PRO A O 1
ATOM 893 N N . THR A 1 111 ? -11.552 12.925 10.472 1.00 67.12 111 THR A N 1
ATOM 894 C CA . THR A 1 111 ? -10.510 13.239 9.474 1.00 67.12 111 THR A CA 1
ATOM 895 C C . THR A 1 111 ? -9.262 12.364 9.584 1.00 67.12 111 THR A C 1
ATOM 897 O O . THR A 1 111 ? -8.420 12.416 8.696 1.00 67.12 111 THR A O 1
ATOM 900 N N . ALA A 1 112 ? -9.132 11.550 10.636 1.00 64.31 112 ALA A N 1
ATOM 901 C CA . ALA A 1 112 ? -7.999 10.643 10.809 1.00 64.31 112 ALA A CA 1
ATOM 902 C C . ALA A 1 112 ? -8.096 9.398 9.911 1.00 64.31 112 ALA A C 1
ATOM 904 O O . ALA A 1 112 ? -7.170 8.590 9.866 1.00 64.31 112 ALA A O 1
ATOM 905 N N . ARG A 1 113 ? -9.205 9.228 9.177 1.00 61.75 113 ARG A N 1
ATOM 906 C CA . ARG A 1 113 ? -9.329 8.167 8.176 1.00 61.75 113 ARG A CA 1
ATOM 907 C C . ARG A 1 113 ? -8.323 8.427 7.048 1.00 61.75 113 ARG A C 1
ATOM 909 O O . ARG A 1 113 ? -8.417 9.481 6.423 1.00 61.75 113 ARG A O 1
ATOM 916 N N . PRO A 1 114 ? -7.448 7.468 6.699 1.00 54.22 114 PRO A N 1
ATOM 917 C CA . PRO A 1 114 ? -6.480 7.636 5.610 1.00 54.22 114 PRO A CA 1
ATOM 918 C C . PRO A 1 114 ? -7.122 8.062 4.278 1.00 54.22 114 PRO A C 1
ATOM 920 O O . PRO A 1 114 ? -6.535 8.811 3.507 1.00 54.22 114 PRO A O 1
ATOM 923 N N . LEU A 1 115 ? -8.369 7.642 4.034 1.00 53.75 115 LEU A N 1
ATOM 924 C CA . LEU A 1 115 ? -9.132 7.991 2.833 1.00 53.75 115 LEU A CA 1
ATOM 925 C C . LEU 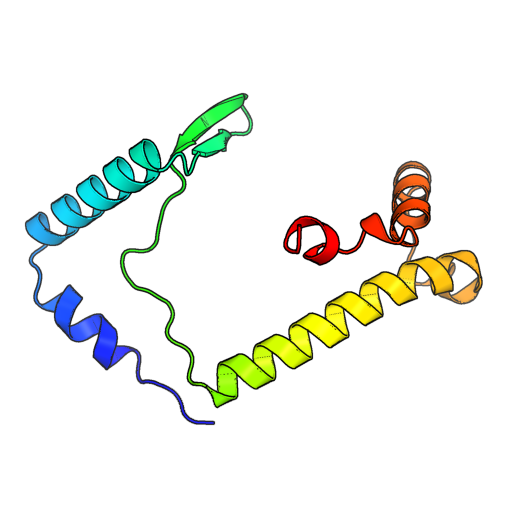A 1 115 ? -9.871 9.339 2.917 1.00 53.75 115 LEU A C 1
ATOM 927 O O . LEU A 1 115 ? -10.313 9.836 1.887 1.00 53.75 115 LEU A O 1
ATOM 931 N N . ALA A 1 116 ? -9.995 9.962 4.095 1.00 53.22 116 ALA A N 1
ATOM 932 C CA . ALA A 1 116 ? -10.638 11.277 4.225 1.00 53.22 116 ALA A CA 1
ATOM 933 C C . ALA A 1 116 ? -9.835 12.401 3.547 1.00 53.22 116 ALA A C 1
ATOM 935 O O . ALA A 1 116 ? -10.397 13.448 3.235 1.00 53.22 116 ALA A O 1
ATOM 936 N N . VAL A 1 117 ? -8.539 12.177 3.313 1.00 48.31 117 VAL A N 1
ATOM 937 C CA . VAL A 1 117 ? -7.642 13.118 2.627 1.00 48.31 117 VAL A CA 1
ATOM 938 C C . VAL A 1 117 ? -7.684 12.938 1.104 1.00 48.31 117 VAL A C 1
ATOM 940 O O . VAL A 1 117 ? -7.422 13.881 0.373 1.00 48.31 117 VAL A O 1
ATOM 943 N N . VAL A 1 118 ? -8.053 11.750 0.615 1.00 49.53 118 VAL A N 1
ATOM 944 C CA . VAL A 1 118 ? -8.012 11.399 -0.820 1.00 49.53 118 VAL A CA 1
ATOM 945 C C . VAL A 1 118 ? -9.308 11.785 -1.558 1.00 49.53 118 VAL A C 1
ATOM 947 O O . VAL A 1 118 ? -9.341 11.791 -2.782 1.00 49.53 118 VAL A O 1
ATOM 950 N N . GLY A 1 119 ? -10.379 12.116 -0.829 1.00 46.78 119 GLY A N 1
ATOM 951 C CA . GLY A 1 119 ? -11.701 12.436 -1.385 1.00 46.78 119 GLY A CA 1
ATOM 952 C C . GLY A 1 119 ? -12.089 13.918 -1.375 1.00 46.78 119 GLY A C 1
ATOM 953 O O . GLY A 1 119 ? -13.286 14.197 -1.309 1.00 46.78 119 GLY A O 1
ATOM 954 N N . ARG A 1 120 ? -11.127 14.850 -1.365 1.00 41.00 120 ARG A N 1
ATOM 955 C CA . ARG A 1 120 ? -11.382 16.296 -1.484 1.00 41.00 120 ARG A CA 1
ATOM 956 C C . ARG A 1 120 ? -10.801 16.859 -2.767 1.00 41.00 120 ARG A C 1
ATOM 958 O O . ARG A 1 120 ? -9.645 16.499 -3.072 1.00 41.00 120 ARG A O 1
#

pLDDT: mean 82.02, std 11.8, range [41.0, 95.94]

Sequence (120 aa):
MDYLPRSLLDRPLRRLGRAALLDRLHAMRALADVRGMRYLDDAGRARAIEIALKPWVLTNEQLVVFHHVARTLADALLALARLHARAPAVREIVRVEPERERWLRLASHPTARPLAVVGR

Secondary structure (DSSP, 8-state):
--PPPTHHHHHHHHTS-HHHHHHHHHHHHHHHHHTT-EEE-TTS-EEEPPPPSS-----HHHHHHHHHHHHHHHHHHHHHHHHHHH-HHHHHHS---HHHHHHHHHHTSGGGSGGGTTT-

Foldseek 3Di:
DDDDDPCVQVVVVVPDDPVRNVVLQVVVQVVQVVVVQWDQDPVRDTGRDRDDPTDDDDDPVRVVVVVVVVVVVLVVLLVLLVCCVPPVVSCVVVPDDPVCNVVSVCSPPPCVRPCNVVPD